Protein AF-A0A0K2TFR7-F1 (afdb_monomer_lite)

Organism: Lepeophtheirus salmonis (NCBI:txid72036)

Sequence (163 aa):
RWYDELLKVTSNFLGSNFSPLKSLKKIHMLITLTPNTDGKIPIKTVLKLFAQNKEDRKFVERALDLSDLPSRKGQVIDPHTFDFKSFFSFYRNLCQRKEVSEIFQKF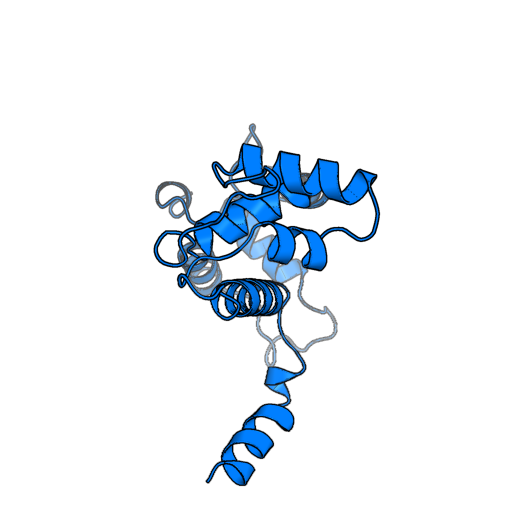CKEDPRGQVMSRAEFLKFVNEQRDPRLNEILFPYCTETKAQYLIQINEPNITNIEV

Foldseek 3Di:
DVVVVVCCQVVDPCNVVDDPVVVLVVVLVVQQVDADPVSWRFLVVVCVVQPDDPVSLVLLLVLCVVLVHHRDHPDTHHSVPSDSVSSVSSVCSSPVPVVVLVVLQVQAPPDPVSPAHDLVSQQVVQQVVDDPPDDCVVPPRDDSVNSLVVCVVPPPDPVRSVD

pLDDT: mean 89.72, std 5.81, range [62.12, 95.81]

Radius of gyration: 20.33 Å; chains: 1; bounding box: 47×49×48 Å

Structure (mmCIF, N/CA/C/O backbone):
data_AF-A0A0K2TFR7-F1
#
_entry.id   AF-A0A0K2TFR7-F1
#
loop_
_atom_site.group_PDB
_atom_site.id
_atom_site.type_symbol
_atom_site.label_atom_id
_atom_site.label_alt_id
_atom_site.label_comp_id
_atom_site.label_asym_id
_atom_site.label_entity_id
_atom_site.label_seq_id
_atom_site.pdbx_PDB_ins_code
_atom_site.Cartn_x
_atom_site.Cartn_y
_atom_site.Cartn_z
_atom_site.occupancy
_atom_site.B_iso_or_equiv
_atom_site.auth_seq_id
_atom_site.auth_comp_id
_atom_site.auth_asym_id
_atom_site.auth_atom_id
_atom_site.pdbx_PDB_model_num
ATOM 1 N N . ARG A 1 1 ? -15.311 -31.174 3.757 1.00 78.94 1 ARG A N 1
ATOM 2 C CA . ARG A 1 1 ? -15.585 -29.821 3.204 1.00 78.94 1 ARG A CA 1
ATOM 3 C C . ARG A 1 1 ? -14.848 -28.715 3.960 1.00 78.94 1 ARG A C 1
ATOM 5 O O . ARG A 1 1 ? -13.981 -28.116 3.354 1.00 78.94 1 ARG A O 1
ATOM 12 N N . TRP A 1 2 ? -15.116 -28.444 5.247 1.00 93.00 2 TRP A N 1
ATOM 13 C CA . TRP A 1 2 ? -14.344 -27.428 5.999 1.00 93.00 2 TRP A CA 1
ATOM 14 C C . TRP A 1 2 ? -12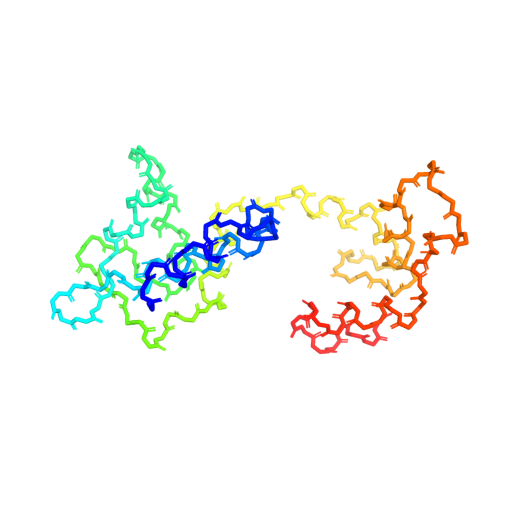.864 -27.788 6.156 1.00 93.00 2 TRP A C 1
ATOM 16 O O . TRP A 1 2 ? -12.007 -26.945 5.923 1.00 93.00 2 TRP A O 1
ATOM 26 N N . TYR A 1 3 ? -12.579 -29.045 6.504 1.00 93.50 3 TYR A N 1
ATOM 27 C CA . TYR A 1 3 ? -11.214 -29.556 6.630 1.00 93.50 3 TYR A CA 1
ATOM 28 C C . TYR A 1 3 ? -10.405 -29.358 5.341 1.00 93.50 3 TYR A C 1
ATOM 30 O O . TYR A 1 3 ? -9.337 -28.757 5.375 1.00 93.50 3 TYR A O 1
ATOM 38 N N . ASP A 1 4 ? -10.956 -29.789 4.204 1.00 94.31 4 ASP A N 1
ATOM 39 C CA . ASP A 1 4 ? -10.270 -29.729 2.909 1.00 94.31 4 ASP A CA 1
ATOM 40 C C . ASP A 1 4 ? -9.974 -28.284 2.484 1.00 94.31 4 ASP A C 1
ATOM 42 O O . ASP A 1 4 ? -8.878 -27.986 2.017 1.00 94.31 4 ASP A O 1
ATOM 46 N N . GLU A 1 5 ? -10.927 -27.365 2.678 1.00 93.88 5 GLU A N 1
ATOM 47 C CA . GLU A 1 5 ? -10.732 -25.948 2.347 1.00 93.88 5 GLU A CA 1
ATOM 48 C C . GLU A 1 5 ? -9.748 -25.254 3.299 1.00 93.88 5 GLU A C 1
ATOM 50 O O . GLU A 1 5 ? -8.895 -24.490 2.849 1.00 93.88 5 GLU A O 1
ATOM 55 N N . LEU A 1 6 ? -9.795 -25.552 4.603 1.00 91.00 6 LEU A N 1
ATOM 56 C CA . LEU A 1 6 ? -8.815 -25.031 5.561 1.00 91.00 6 LEU A CA 1
ATOM 57 C C . LEU A 1 6 ? -7.406 -25.528 5.245 1.00 91.00 6 LEU A C 1
ATOM 59 O O . LEU A 1 6 ? -6.472 -24.729 5.263 1.00 91.00 6 LEU A O 1
ATOM 63 N N . LEU A 1 7 ? -7.258 -26.814 4.914 1.00 92.12 7 LEU A N 1
ATOM 64 C CA . LEU A 1 7 ? -5.971 -27.396 4.554 1.00 92.12 7 LEU A CA 1
ATOM 65 C C . LEU A 1 7 ? -5.394 -26.722 3.307 1.00 92.12 7 LEU A C 1
ATOM 67 O O . LEU A 1 7 ? -4.236 -26.325 3.329 1.00 92.12 7 LEU A O 1
ATOM 71 N N . LYS A 1 8 ? -6.206 -26.495 2.264 1.00 91.06 8 LYS A N 1
ATOM 72 C CA . LYS A 1 8 ? -5.775 -25.755 1.063 1.00 91.06 8 LYS A CA 1
ATOM 73 C C . LYS A 1 8 ? -5.269 -24.352 1.389 1.00 91.06 8 LYS A C 1
ATOM 75 O O . LYS A 1 8 ? -4.298 -23.903 0.788 1.00 91.06 8 LYS A O 1
ATOM 80 N N . VAL A 1 9 ? -5.929 -23.641 2.305 1.00 87.56 9 VAL A N 1
ATOM 81 C CA . VAL A 1 9 ? -5.535 -22.276 2.687 1.00 87.56 9 VAL A CA 1
ATOM 82 C C . VAL A 1 9 ? -4.234 -22.280 3.487 1.00 87.56 9 VAL A C 1
ATOM 84 O O . VAL A 1 9 ? -3.358 -21.460 3.216 1.00 87.56 9 VAL A O 1
ATOM 87 N N . THR A 1 10 ? -4.083 -23.190 4.452 1.00 86.69 10 THR A N 1
ATOM 88 C CA . THR A 1 10 ? -2.896 -23.243 5.320 1.00 86.69 10 THR A CA 1
ATOM 89 C C . THR A 1 10 ? -1.676 -23.836 4.624 1.00 86.69 10 THR A C 1
ATOM 91 O O . THR A 1 10 ? -0.557 -23.423 4.918 1.00 86.69 10 THR A O 1
ATOM 94 N N . SER A 1 11 ? -1.867 -24.748 3.667 1.00 87.81 11 SER A N 1
ATOM 95 C CA . SER A 1 11 ? -0.785 -25.342 2.875 1.00 87.81 11 SER A CA 1
ATOM 96 C C . SER A 1 11 ? -0.407 -24.517 1.640 1.00 87.81 11 SER A C 1
ATOM 98 O O . SER A 1 11 ? 0.465 -24.922 0.871 1.00 87.81 11 SER A O 1
ATOM 100 N N . ASN A 1 12 ? -1.063 -23.377 1.399 1.00 87.25 12 ASN A N 1
ATOM 101 C CA . ASN A 1 12 ? -0.777 -22.540 0.242 1.00 87.25 12 ASN A CA 1
ATOM 102 C C . ASN A 1 12 ? 0.562 -21.807 0.415 1.00 87.25 12 ASN A C 1
ATOM 104 O O . ASN A 1 12 ? 0.650 -20.803 1.121 1.00 87.25 12 ASN A O 1
ATOM 108 N N . PHE A 1 13 ? 1.590 -22.257 -0.305 1.00 82.44 13 PHE A N 1
ATOM 109 C CA . PHE A 1 13 ? 2.917 -21.638 -0.292 1.00 82.44 13 PHE A CA 1
ATOM 110 C C . PHE A 1 13 ? 2.913 -20.170 -0.754 1.00 82.44 13 PHE A C 1
ATOM 112 O O . PHE A 1 13 ? 3.607 -19.331 -0.175 1.00 82.44 13 PHE A O 1
ATOM 119 N N . LEU A 1 14 ? 2.104 -19.828 -1.763 1.00 79.88 14 LEU A N 1
ATOM 120 C CA . LEU A 1 14 ? 1.925 -18.437 -2.204 1.00 79.88 14 LEU A CA 1
ATOM 121 C 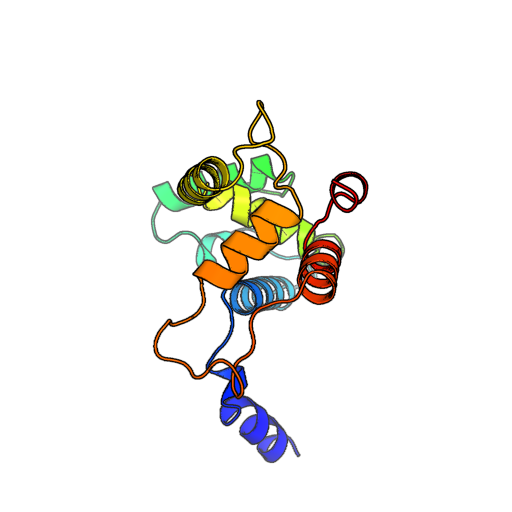C . LEU A 1 14 ? 1.131 -17.616 -1.184 1.00 79.88 14 LEU A C 1
ATOM 123 O O . LEU A 1 14 ? 1.268 -16.394 -1.134 1.00 79.88 14 LEU A O 1
ATOM 127 N N . GLY A 1 15 ? 0.307 -18.295 -0.384 1.00 72.81 15 GLY A N 1
ATOM 128 C CA . GLY A 1 15 ? -0.277 -17.750 0.830 1.00 72.81 15 GLY A CA 1
ATOM 129 C C . GLY A 1 15 ? 0.833 -17.346 1.789 1.00 72.81 15 GLY A C 1
ATOM 130 O O . GLY A 1 15 ? 0.978 -16.179 2.083 1.00 72.81 15 GLY A O 1
ATOM 131 N N . SER A 1 16 ? 1.711 -18.251 2.201 1.00 77.00 16 SER A N 1
ATOM 132 C CA . SER A 1 16 ? 2.757 -17.925 3.184 1.00 77.00 16 SER A CA 1
ATOM 133 C C . SER A 1 16 ? 3.733 -16.809 2.757 1.00 77.00 16 SER A C 1
ATOM 135 O O . SER A 1 16 ? 4.264 -16.113 3.619 1.00 77.00 16 SER A O 1
ATOM 137 N N . ASN A 1 17 ? 3.928 -16.582 1.452 1.00 82.88 17 ASN A N 1
ATOM 138 C CA . ASN A 1 17 ? 4.839 -15.567 0.899 1.00 82.88 17 ASN A CA 1
ATOM 139 C C . ASN A 1 17 ? 4.094 -14.323 0.370 1.00 82.88 17 ASN A C 1
ATOM 141 O O . ASN A 1 17 ? 4.182 -13.963 -0.808 1.00 82.88 17 ASN A O 1
ATOM 145 N N . PHE A 1 18 ? 3.315 -13.664 1.232 1.00 83.06 18 PHE A N 1
ATOM 146 C CA . PHE A 1 18 ? 2.564 -12.461 0.861 1.00 83.06 18 PHE A CA 1
ATOM 147 C C . PHE A 1 18 ? 3.478 -11.259 0.563 1.00 83.06 18 PHE A C 1
ATOM 149 O O . PHE A 1 18 ? 4.444 -10.999 1.276 1.00 83.06 18 PHE A O 1
ATOM 156 N N . SER A 1 19 ? 3.109 -10.448 -0.436 1.00 88.75 19 SER A N 1
ATOM 157 C CA . SER A 1 19 ? 3.709 -9.120 -0.607 1.00 88.75 19 SER A CA 1
ATOM 158 C C . SER A 1 19 ? 3.273 -8.173 0.523 1.00 88.75 19 SER A C 1
ATOM 160 O O . SER A 1 19 ? 2.176 -8.349 1.069 1.00 88.75 19 SER A O 1
ATOM 162 N N . PRO A 1 20 ? 4.045 -7.113 0.835 1.00 90.31 20 PRO A N 1
ATOM 163 C CA . PRO A 1 20 ? 3.651 -6.124 1.842 1.00 90.31 20 PRO A CA 1
ATOM 164 C C . PRO A 1 20 ? 2.245 -5.551 1.610 1.00 90.31 20 PRO A C 1
ATOM 166 O O . PRO A 1 20 ? 1.461 -5.425 2.546 1.00 90.31 20 PRO A O 1
ATOM 169 N N . LEU A 1 21 ? 1.871 -5.301 0.349 1.00 91.44 21 LEU A N 1
ATOM 170 C CA . LEU A 1 21 ? 0.531 -4.825 -0.005 1.00 91.44 21 LEU A CA 1
ATOM 171 C C . LEU A 1 21 ? -0.570 -5.849 0.324 1.00 91.44 21 LEU A C 1
ATOM 173 O O . LEU A 1 21 ? -1.642 -5.469 0.794 1.00 91.44 21 LEU A O 1
ATOM 177 N N . LYS A 1 22 ? -0.327 -7.150 0.108 1.00 91.69 22 LYS A N 1
ATOM 178 C CA . LYS A 1 22 ? -1.274 -8.207 0.506 1.00 91.69 22 LYS A CA 1
ATOM 179 C C . LYS A 1 22 ? -1.405 -8.288 2.029 1.00 91.69 22 LYS A C 1
ATOM 181 O O . LYS A 1 22 ? -2.521 -8.440 2.521 1.00 91.69 22 LYS A O 1
ATOM 186 N N . SER A 1 23 ? -0.309 -8.120 2.769 1.00 91.44 23 SER A N 1
ATOM 187 C CA . SER A 1 23 ? -0.342 -8.040 4.235 1.00 91.44 23 SER A CA 1
ATOM 188 C C . SER A 1 23 ? -1.179 -6.853 4.718 1.00 91.44 23 SER A C 1
ATOM 190 O O . SER A 1 23 ? -2.020 -7.020 5.597 1.00 91.44 23 SER A O 1
ATOM 192 N N . LEU A 1 24 ? -1.043 -5.682 4.086 1.00 94.06 24 LEU A N 1
ATOM 193 C CA . LEU A 1 24 ? -1.883 -4.514 4.375 1.00 94.06 24 LEU A CA 1
ATOM 194 C C . LEU A 1 24 ? -3.366 -4.780 4.088 1.00 94.06 24 LEU A C 1
ATOM 196 O O . LEU A 1 24 ? -4.211 -4.465 4.921 1.00 94.06 24 LEU A O 1
ATOM 200 N N . LYS A 1 25 ? -3.695 -5.422 2.959 1.00 94.56 25 LYS A N 1
ATOM 201 C CA . LYS A 1 25 ? -5.078 -5.835 2.648 1.00 94.56 25 LYS A CA 1
ATOM 202 C C . LYS A 1 25 ? -5.635 -6.811 3.685 1.00 94.56 25 LYS A C 1
ATOM 204 O O . LYS A 1 25 ? -6.799 -6.708 4.053 1.00 94.56 25 LYS A O 1
ATOM 209 N N . LYS A 1 26 ? -4.812 -7.733 4.193 1.00 93.25 26 LYS A N 1
ATOM 210 C CA . LYS A 1 26 ? -5.204 -8.657 5.267 1.00 93.25 26 LYS A CA 1
ATOM 211 C C . LYS A 1 26 ? -5.483 -7.920 6.580 1.00 93.25 26 LYS A C 1
ATOM 213 O O . LYS A 1 26 ? -6.447 -8.259 7.258 1.00 93.25 26 LYS A O 1
ATOM 218 N N . ILE A 1 27 ? -4.678 -6.913 6.926 1.00 94.06 27 ILE A N 1
ATOM 219 C CA . ILE A 1 27 ? -4.912 -6.074 8.113 1.00 94.06 27 ILE A CA 1
ATOM 220 C C . ILE A 1 27 ? -6.212 -5.279 7.960 1.00 94.06 27 ILE A C 1
ATOM 222 O O . ILE A 1 27 ? -7.035 -5.285 8.870 1.00 94.06 27 ILE A O 1
ATOM 226 N N . HIS A 1 28 ? -6.431 -4.648 6.803 1.00 95.38 28 HIS A N 1
ATOM 227 C CA . HIS A 1 28 ? -7.684 -3.951 6.498 1.00 95.38 28 HIS A CA 1
ATOM 228 C C . HIS A 1 28 ? -8.894 -4.883 6.632 1.00 95.38 28 HIS A C 1
ATOM 230 O O . HIS A 1 28 ? -9.831 -4.568 7.362 1.00 95.38 28 HIS A O 1
ATOM 236 N N . MET A 1 29 ? -8.815 -6.077 6.038 1.00 93.94 29 MET A N 1
ATOM 237 C CA . MET A 1 29 ? -9.850 -7.104 6.140 1.00 93.94 29 MET A CA 1
ATOM 238 C C . MET A 1 29 ? -10.123 -7.495 7.598 1.00 93.94 29 MET A C 1
ATOM 240 O O . MET A 1 29 ? -11.277 -7.522 8.019 1.00 93.94 29 MET A O 1
ATOM 244 N N . LEU A 1 30 ? -9.076 -7.741 8.393 1.00 93.38 30 LEU A N 1
ATOM 245 C CA . LEU A 1 30 ? -9.205 -8.061 9.816 1.00 93.38 30 LEU A CA 1
ATOM 246 C C . LEU A 1 30 ? -9.964 -6.966 10.580 1.00 93.38 30 LEU A C 1
ATOM 248 O O . LEU A 1 30 ? -10.854 -7.282 11.367 1.00 93.38 30 LEU A O 1
ATOM 252 N N . ILE A 1 31 ? -9.644 -5.694 10.325 1.00 93.12 31 ILE A N 1
ATOM 253 C CA . ILE A 1 31 ? -10.319 -4.544 10.944 1.00 93.12 31 ILE A CA 1
ATOM 254 C C . ILE A 1 31 ? -11.800 -4.513 10.546 1.00 93.12 31 ILE A C 1
ATOM 256 O O . ILE A 1 31 ? -12.663 -4.378 11.409 1.00 93.12 31 ILE A O 1
ATOM 260 N N . THR A 1 32 ? -12.112 -4.690 9.260 1.00 92.12 32 THR A N 1
ATOM 261 C CA . THR A 1 32 ? -13.503 -4.672 8.771 1.00 92.12 32 THR A CA 1
ATOM 262 C C . THR A 1 32 ? -14.340 -5.860 9.249 1.00 92.12 32 THR A C 1
ATOM 264 O O . THR A 1 32 ? -15.549 -5.729 9.407 1.00 92.12 32 THR A O 1
ATOM 267 N N . LEU A 1 33 ? -13.707 -7.007 9.521 1.00 90.75 33 LEU A N 1
ATOM 268 C CA . LEU A 1 33 ? -14.362 -8.227 10.007 1.00 90.75 33 LEU A CA 1
ATOM 269 C C . LEU A 1 33 ? -14.459 -8.304 11.537 1.00 90.75 33 LEU A C 1
ATOM 271 O O . LEU A 1 33 ? -14.931 -9.306 12.068 1.00 90.75 33 LEU A O 1
ATOM 275 N N . THR A 1 34 ? -14.037 -7.261 12.256 1.00 87.56 34 THR A N 1
ATOM 276 C CA . THR A 1 34 ? -14.180 -7.165 13.718 1.00 87.56 34 THR A CA 1
ATOM 277 C C . THR A 1 34 ? -15.078 -5.994 14.151 1.00 87.56 34 THR A C 1
ATOM 279 O O . THR A 1 34 ? -14.655 -5.158 14.960 1.00 87.56 34 THR A O 1
ATOM 282 N N . PRO A 1 35 ? -16.326 -5.903 13.638 1.00 88.50 35 PRO A N 1
ATOM 283 C CA . PRO A 1 35 ? -17.277 -4.904 14.103 1.00 88.50 35 PRO A CA 1
ATOM 284 C C . PRO A 1 35 ? -17.747 -5.196 15.538 1.00 88.50 35 PRO A C 1
ATOM 286 O O . PRO A 1 35 ? -17.623 -6.309 16.052 1.00 88.50 35 PRO A O 1
ATOM 289 N N . ASN A 1 36 ? -18.298 -4.177 16.194 1.00 89.25 36 ASN A N 1
ATOM 290 C CA . ASN A 1 36 ? -19.015 -4.318 17.457 1.00 89.25 36 ASN A CA 1
ATOM 291 C C . ASN A 1 36 ? -20.432 -4.889 17.244 1.00 89.25 36 ASN A C 1
ATOM 293 O O . ASN A 1 36 ? -20.831 -5.211 16.126 1.00 89.25 36 ASN A O 1
ATOM 297 N N . THR A 1 37 ? -21.210 -4.980 18.327 1.00 89.50 37 THR A N 1
ATOM 298 C CA . THR A 1 37 ? -22.619 -5.415 18.303 1.00 89.50 37 THR A CA 1
ATOM 299 C C . THR A 1 37 ? -23.501 -4.581 17.375 1.00 89.50 37 THR A C 1
ATOM 301 O O . THR A 1 37 ? -24.481 -5.099 16.853 1.00 89.50 37 THR A O 1
ATOM 304 N N . ASP A 1 38 ? -23.127 -3.325 17.131 1.00 88.75 38 ASP A N 1
ATOM 305 C CA . ASP A 1 38 ? -23.866 -2.381 16.286 1.00 88.75 38 ASP A CA 1
ATOM 306 C C . ASP A 1 38 ? -23.388 -2.401 14.823 1.00 88.75 38 ASP A C 1
ATOM 308 O O . ASP A 1 38 ? -23.773 -1.548 14.023 1.00 88.75 38 ASP A O 1
ATOM 312 N N . GLY A 1 39 ? -22.501 -3.335 14.459 1.00 90.06 39 GLY A N 1
ATOM 313 C CA . GLY A 1 39 ? -21.967 -3.444 13.103 1.00 90.06 39 GLY A CA 1
ATOM 314 C C . GLY A 1 39 ? -20.954 -2.355 12.730 1.00 90.06 39 GLY A C 1
ATOM 315 O O . GLY A 1 39 ? -20.637 -2.208 11.554 1.00 90.06 39 GLY A O 1
ATOM 316 N N . LYS A 1 40 ? -20.433 -1.580 13.689 1.00 93.25 40 LYS A N 1
ATOM 317 C CA . LYS A 1 40 ? -19.441 -0.513 13.463 1.00 93.25 40 LYS A CA 1
ATOM 318 C C . LYS A 1 40 ? -18.057 -0.920 13.964 1.00 93.25 40 LYS A C 1
ATOM 320 O O . LYS A 1 40 ? -17.933 -1.739 14.868 1.00 93.25 40 LYS A O 1
ATOM 325 N N . ILE A 1 41 ? -16.996 -0.341 13.407 1.00 93.31 41 ILE A N 1
ATOM 326 C CA . ILE A 1 41 ? -15.608 -0.656 13.786 1.00 93.31 41 ILE A CA 1
ATOM 327 C C . ILE A 1 41 ? -15.174 0.281 14.919 1.00 93.31 41 ILE A C 1
ATOM 329 O O . ILE A 1 41 ? -15.042 1.485 14.691 1.00 93.31 41 ILE A O 1
ATOM 333 N N . PRO A 1 42 ? -14.899 -0.210 16.139 1.00 93.25 42 PRO A N 1
ATOM 334 C CA . PRO A 1 42 ? -14.408 0.649 17.209 1.00 93.25 42 PRO A CA 1
ATOM 335 C C . PRO A 1 42 ? -12.977 1.118 16.937 1.00 93.25 42 PRO A C 1
ATOM 337 O O . PRO A 1 42 ? -12.098 0.300 16.662 1.00 93.25 42 PRO A O 1
ATOM 340 N N . ILE A 1 43 ? -12.685 2.404 17.159 1.00 92.06 43 ILE A N 1
ATOM 341 C CA . ILE A 1 43 ? -11.309 2.934 17.041 1.00 92.06 43 ILE A CA 1
ATOM 342 C C . ILE A 1 43 ? -10.324 2.227 17.974 1.00 92.06 43 ILE A C 1
ATOM 344 O O . ILE A 1 43 ? -9.155 2.033 17.642 1.00 92.06 43 ILE A O 1
ATOM 348 N N . LYS A 1 44 ? -10.807 1.723 19.114 1.00 91.06 44 LYS A N 1
ATOM 349 C CA . LYS A 1 44 ? -10.012 0.894 20.030 1.00 91.06 44 LYS A CA 1
ATOM 350 C C . LYS A 1 44 ? -9.407 -0.339 19.340 1.00 91.06 44 LYS A C 1
ATOM 352 O O . LYS A 1 44 ? -8.327 -0.759 19.744 1.00 91.06 44 LYS A O 1
ATOM 357 N N . THR A 1 45 ? -10.076 -0.921 18.342 1.00 91.19 45 THR A N 1
ATOM 358 C CA . THR A 1 45 ? -9.564 -2.070 17.577 1.00 91.19 45 THR A CA 1
ATOM 359 C C . THR A 1 45 ? -8.358 -1.663 16.735 1.00 91.19 45 THR A C 1
ATOM 361 O O . THR A 1 45 ? -7.320 -2.314 16.813 1.00 91.19 45 THR A O 1
ATOM 364 N N . VAL A 1 46 ? -8.451 -0.538 16.020 1.00 92.00 46 VAL A N 1
ATOM 365 C CA . VAL A 1 46 ? -7.343 0.020 15.226 1.00 92.00 46 VAL A CA 1
ATOM 366 C C . VAL A 1 46 ? -6.164 0.388 16.131 1.00 92.00 46 VAL A C 1
ATOM 368 O O . VAL A 1 46 ? -5.039 -0.042 15.888 1.00 92.00 46 VAL A O 1
ATOM 371 N N . LEU A 1 47 ? -6.420 1.093 17.238 1.00 92.25 47 LEU A N 1
ATOM 372 C CA . LEU A 1 47 ? -5.377 1.472 18.196 1.00 92.25 47 LEU A CA 1
ATOM 373 C C . LEU A 1 47 ? -4.648 0.257 18.781 1.00 92.25 47 LEU A C 1
ATOM 375 O O . LEU A 1 47 ? -3.436 0.300 18.937 1.00 92.25 47 LEU A O 1
ATOM 379 N N . LYS A 1 48 ? -5.352 -0.838 19.089 1.00 91.31 48 LYS A N 1
ATOM 380 C CA . LYS A 1 48 ? -4.713 -2.069 19.586 1.00 91.31 48 LYS A CA 1
ATOM 381 C C . LYS A 1 48 ? -3.815 -2.748 18.552 1.00 91.31 48 LYS A C 1
ATOM 383 O O . LYS A 1 48 ? -2.882 -3.434 18.949 1.00 91.31 48 LYS A O 1
ATOM 388 N N . LEU A 1 49 ? -4.124 -2.607 17.264 1.00 91.75 49 LEU A N 1
ATOM 389 C CA . LEU A 1 49 ? -3.349 -3.223 16.187 1.00 91.75 49 LEU A CA 1
ATOM 390 C C . LEU A 1 49 ? -2.063 -2.448 15.887 1.00 91.75 49 LEU A C 1
ATOM 392 O O . LEU A 1 49 ? -1.045 -3.069 15.601 1.00 91.75 49 LEU A O 1
ATOM 396 N N . PHE A 1 50 ? -2.107 -1.115 15.957 1.00 92.12 50 PHE A N 1
ATOM 397 C CA . PHE A 1 50 ? -0.992 -0.261 15.535 1.00 92.12 50 PHE A CA 1
ATOM 398 C C . PHE A 1 50 ? -0.200 0.381 16.679 1.00 92.12 50 PHE A C 1
ATOM 400 O O . PHE A 1 50 ? 0.921 0.816 16.443 1.00 92.12 50 PHE A O 1
ATOM 407 N N . ALA A 1 51 ? -0.741 0.446 17.900 1.00 92.75 51 ALA A N 1
ATOM 408 C CA . ALA A 1 51 ? -0.082 1.103 19.025 1.00 92.75 51 ALA A CA 1
ATOM 409 C C . ALA A 1 51 ? 0.186 0.145 20.191 1.00 92.75 51 ALA A C 1
ATOM 411 O O . ALA A 1 51 ? -0.739 -0.449 20.754 1.00 92.75 51 ALA A O 1
ATOM 412 N N . GLN A 1 52 ? 1.451 0.057 20.609 1.00 90.06 52 GLN A N 1
ATOM 413 C CA . GLN A 1 52 ? 1.866 -0.750 21.758 1.00 90.06 52 GLN A CA 1
ATOM 414 C C . GLN A 1 52 ? 1.977 0.105 23.024 1.00 90.06 52 GLN A C 1
ATOM 416 O O . GLN A 1 52 ? 1.554 -0.316 24.103 1.00 90.06 52 GLN A O 1
ATOM 421 N N . ASN A 1 53 ? 2.482 1.334 22.891 1.00 92.06 53 ASN A N 1
ATOM 422 C CA . ASN A 1 53 ? 2.675 2.269 23.999 1.00 92.06 53 ASN A CA 1
ATOM 423 C C . ASN A 1 53 ? 1.798 3.540 23.861 1.00 92.06 53 ASN A C 1
ATOM 425 O O . ASN A 1 53 ? 0.999 3.686 22.935 1.00 92.06 53 ASN A O 1
ATOM 429 N N . LYS A 1 54 ? 1.888 4.459 24.835 1.00 89.56 54 LYS A N 1
ATOM 430 C CA . LYS A 1 54 ? 1.081 5.696 24.862 1.00 89.56 54 LYS A CA 1
ATOM 431 C C . LYS A 1 54 ? 1.482 6.699 23.773 1.00 89.56 54 LYS A C 1
ATOM 433 O O . LYS A 1 54 ? 0.618 7.440 23.315 1.00 89.56 54 LYS A O 1
ATOM 438 N N . GLU A 1 55 ? 2.748 6.727 23.370 1.00 90.88 55 GLU A N 1
ATOM 439 C CA . GLU A 1 55 ? 3.227 7.623 22.315 1.00 90.88 55 GLU A CA 1
ATOM 440 C C . GLU A 1 55 ? 2.777 7.130 20.937 1.00 90.88 55 GLU A C 1
ATOM 442 O O . GLU A 1 55 ? 2.220 7.917 20.176 1.00 90.88 55 GLU A O 1
ATOM 447 N N . ASP A 1 56 ? 2.862 5.822 20.667 1.00 91.69 56 ASP A N 1
ATOM 448 C CA . ASP A 1 56 ? 2.331 5.214 19.440 1.00 91.69 56 ASP A CA 1
ATOM 449 C C . ASP A 1 56 ? 0.847 5.549 19.258 1.00 91.69 56 ASP A C 1
ATOM 451 O O . ASP A 1 56 ? 0.406 5.856 18.154 1.00 91.69 56 ASP A O 1
ATOM 455 N N . ARG A 1 57 ? 0.064 5.543 20.349 1.00 92.12 57 ARG A N 1
ATOM 456 C CA . ARG A 1 57 ? -1.361 5.904 20.290 1.00 92.12 57 ARG A CA 1
ATOM 457 C C . ARG A 1 57 ? -1.560 7.316 19.763 1.00 92.12 57 ARG A C 1
ATOM 459 O O . ARG A 1 57 ? -2.383 7.491 18.876 1.00 92.12 57 ARG A O 1
ATOM 466 N N . LYS A 1 58 ? -0.785 8.294 20.242 1.00 92.50 58 LYS A N 1
ATOM 467 C CA . LYS A 1 58 ? -0.874 9.677 19.748 1.00 92.50 58 LYS A CA 1
ATOM 468 C C . LYS A 1 58 ? -0.521 9.767 18.263 1.00 92.50 58 LYS A C 1
ATOM 470 O O . LYS A 1 58 ? -1.143 10.537 17.537 1.00 92.50 58 LYS A O 1
ATOM 475 N N . PHE A 1 59 ? 0.465 8.991 17.804 1.00 92.31 59 PHE A N 1
ATOM 476 C CA . PHE A 1 59 ? 0.829 8.944 16.386 1.00 92.31 59 PHE A CA 1
ATOM 477 C C . PHE A 1 59 ? -0.278 8.331 15.528 1.00 92.31 59 PHE A C 1
ATOM 479 O O . PHE A 1 59 ? -0.608 8.888 14.483 1.00 92.31 59 PHE A O 1
ATOM 486 N N . VAL A 1 60 ? -0.887 7.234 15.983 1.00 94.50 60 VAL A N 1
ATOM 487 C CA . VAL A 1 60 ? -2.014 6.597 15.289 1.00 94.50 60 VAL A CA 1
ATOM 488 C C . VAL A 1 60 ? -3.231 7.521 15.254 1.00 94.50 60 VAL A C 1
ATOM 490 O O . VAL A 1 60 ? -3.829 7.676 14.196 1.00 94.50 60 VAL A O 1
ATOM 493 N N . GLU A 1 61 ? -3.569 8.179 16.366 1.00 94.06 61 GLU A N 1
ATOM 494 C CA . GLU A 1 61 ? -4.661 9.162 16.437 1.00 94.06 61 GLU A CA 1
ATOM 495 C C . GLU A 1 61 ? -4.434 10.316 15.451 1.00 94.06 61 GLU A C 1
ATOM 497 O O . GLU A 1 61 ? -5.311 10.613 14.644 1.00 94.06 61 GLU A O 1
ATOM 502 N N . ARG A 1 62 ? -3.221 10.887 15.424 1.00 93.88 62 ARG A N 1
ATOM 503 C CA . ARG A 1 62 ? -2.857 11.935 14.461 1.00 93.88 62 ARG A CA 1
ATOM 504 C C . ARG A 1 62 ? -2.937 11.449 13.011 1.00 93.88 62 ARG A C 1
ATOM 506 O O . ARG A 1 62 ? -3.376 12.198 12.146 1.00 93.88 62 ARG A O 1
ATOM 513 N N . ALA A 1 63 ? -2.498 10.226 12.719 1.00 94.88 63 ALA A N 1
ATOM 514 C CA . ALA A 1 63 ? -2.574 9.668 11.369 1.00 94.88 63 ALA A CA 1
ATOM 515 C C . ALA A 1 63 ? -4.026 9.422 10.923 1.00 94.88 63 ALA A C 1
ATOM 517 O O . ALA A 1 63 ? -4.335 9.600 9.745 1.00 94.88 63 ALA A O 1
ATOM 518 N N . LEU A 1 64 ? -4.913 9.039 11.850 1.00 94.12 64 LEU A N 1
ATOM 519 C CA . LEU A 1 64 ? -6.352 8.927 11.597 1.00 94.12 64 LEU A CA 1
ATOM 520 C C . LEU A 1 64 ? -6.961 10.300 11.290 1.00 94.12 64 LEU A C 1
ATOM 522 O O . LEU A 1 64 ? -7.631 10.428 10.268 1.00 94.12 64 LEU A O 1
ATOM 526 N N . ASP A 1 65 ? -6.641 11.323 12.092 1.00 93.62 65 ASP A N 1
ATOM 527 C CA . ASP A 1 65 ? -7.097 12.704 11.865 1.00 93.62 65 ASP A CA 1
ATOM 528 C C . ASP A 1 65 ? -6.677 13.228 10.482 1.00 93.62 65 ASP A C 1
ATOM 530 O O . ASP A 1 65 ? -7.492 13.783 9.755 1.00 93.62 65 ASP A O 1
ATOM 534 N N . LEU A 1 66 ? -5.419 13.003 10.081 1.00 93.81 66 LEU A N 1
ATOM 535 C CA . LEU A 1 66 ? -4.894 13.405 8.764 1.00 93.81 66 LEU A CA 1
ATOM 536 C C . LEU A 1 66 ? -5.529 12.659 7.581 1.00 93.81 66 LEU A C 1
ATOM 538 O O . LEU A 1 66 ? -5.294 13.023 6.432 1.00 93.81 66 LEU A O 1
ATOM 542 N N . SER A 1 67 ? -6.263 11.583 7.853 1.00 92.56 67 SER A N 1
ATOM 543 C CA . SER A 1 67 ? -6.904 10.744 6.838 1.00 92.56 67 SER A CA 1
ATOM 544 C C . SER A 1 67 ? -8.424 10.883 6.853 1.00 92.56 67 SER A C 1
ATOM 546 O O . SER A 1 67 ? -9.104 10.023 6.297 1.00 92.56 67 SER A O 1
ATOM 548 N N . ASP A 1 68 ? -8.944 11.916 7.528 1.00 90.88 68 ASP A N 1
ATOM 549 C CA . ASP A 1 68 ? -10.374 12.179 7.721 1.00 90.88 68 ASP A CA 1
ATOM 550 C C . ASP A 1 68 ? -11.128 10.997 8.359 1.00 90.88 68 ASP A C 1
ATOM 552 O O . ASP A 1 68 ? -12.313 10.762 8.108 1.00 90.88 68 ASP A O 1
ATOM 556 N N . LEU A 1 69 ? -10.433 10.231 9.207 1.00 92.12 69 LEU A N 1
ATOM 557 C CA . LEU A 1 69 ? -10.997 9.106 9.941 1.00 92.12 69 LEU A CA 1
ATOM 558 C C . LEU A 1 69 ? -11.220 9.472 11.414 1.00 92.12 69 LEU A C 1
ATOM 560 O O . LEU A 1 69 ? -10.442 10.231 11.994 1.00 92.12 69 LEU A O 1
ATOM 564 N N . PRO A 1 70 ? -12.238 8.887 12.069 1.00 92.50 70 PRO A N 1
ATOM 565 C CA . PRO A 1 70 ? -12.429 9.059 13.502 1.00 92.50 70 PRO A CA 1
ATOM 566 C C . PRO A 1 70 ? -11.174 8.639 14.284 1.00 92.50 70 PRO A C 1
ATOM 568 O O . PRO A 1 70 ? -10.614 7.572 14.047 1.00 92.50 70 PRO A O 1
ATOM 571 N N . SER A 1 71 ? -10.735 9.460 15.234 1.00 90.00 71 SER A N 1
ATOM 572 C CA . SER A 1 71 ? -9.490 9.257 15.993 1.00 90.00 71 SER A CA 1
ATOM 573 C C . SER A 1 71 ? -9.719 9.159 17.499 1.00 90.00 71 SER A C 1
ATOM 575 O O . SER A 1 71 ? -8.914 8.578 18.226 1.00 90.00 71 SER A O 1
ATOM 577 N N . ARG A 1 72 ? -10.835 9.698 18.004 1.00 87.38 72 ARG A N 1
ATOM 578 C CA . ARG A 1 72 ? -11.046 9.842 19.447 1.00 87.38 72 ARG A CA 1
ATOM 579 C C . ARG A 1 72 ? -11.550 8.553 20.079 1.00 87.38 72 ARG A C 1
ATOM 581 O O . ARG A 1 72 ? -12.328 7.786 19.507 1.00 87.38 72 ARG A O 1
ATOM 588 N N . LYS A 1 73 ? -11.174 8.349 21.342 1.00 80.12 73 LYS A N 1
ATOM 589 C CA . LYS A 1 73 ? -11.671 7.239 22.161 1.00 80.12 73 LYS A CA 1
ATOM 590 C C . LYS A 1 73 ? -13.205 7.267 22.230 1.00 80.12 73 LYS A C 1
ATOM 592 O O . LYS A 1 73 ? -13.788 8.261 22.642 1.00 80.12 73 LYS A O 1
ATOM 597 N N . GLY A 1 74 ? -13.835 6.150 21.870 1.00 83.19 74 GLY A N 1
ATOM 598 C CA . GLY A 1 74 ? -15.295 6.001 21.855 1.00 83.19 74 GLY A CA 1
ATOM 599 C C . GLY A 1 74 ? -15.941 6.281 20.497 1.00 83.19 74 GLY A C 1
ATOM 600 O O . GLY A 1 74 ? -17.103 5.938 20.317 1.00 83.19 74 GLY A O 1
ATOM 601 N N . GLN A 1 75 ? -15.198 6.830 19.532 1.00 91.31 75 GLN A N 1
ATOM 602 C CA . GLN A 1 75 ? -15.671 6.923 18.156 1.00 91.31 75 GLN A CA 1
ATOM 603 C C . GLN A 1 75 ? -15.609 5.563 17.451 1.00 91.31 75 GLN A C 1
ATOM 605 O O . GLN A 1 75 ? -14.879 4.642 17.849 1.00 91.31 75 GLN A O 1
ATOM 610 N N . VAL A 1 76 ? -16.396 5.461 16.386 1.00 93.56 76 VAL A N 1
ATOM 611 C CA . VAL A 1 76 ? -16.540 4.269 15.557 1.00 93.56 76 VAL A CA 1
ATOM 612 C C . VAL A 1 76 ? -16.433 4.651 14.084 1.00 93.56 76 VAL A C 1
ATOM 614 O O . VAL A 1 76 ? -16.792 5.765 13.711 1.00 93.56 76 VAL A O 1
ATOM 617 N N . ILE A 1 77 ? -15.945 3.730 13.259 1.00 93.25 77 ILE A N 1
ATOM 618 C CA . ILE A 1 77 ? -15.885 3.860 11.801 1.00 93.25 77 ILE A CA 1
ATOM 619 C C . ILE A 1 77 ? -17.016 3.030 11.196 1.00 93.25 77 ILE A C 1
ATOM 621 O O . ILE A 1 77 ? -17.290 1.915 11.651 1.00 93.25 77 ILE A O 1
ATOM 625 N N . ASP A 1 78 ? -17.662 3.560 10.163 1.00 91.38 78 ASP A N 1
ATOM 626 C CA . ASP A 1 78 ? -18.591 2.794 9.343 1.00 91.38 78 ASP A CA 1
ATOM 627 C C . ASP A 1 78 ? -17.821 1.837 8.409 1.00 91.38 78 ASP A C 1
ATOM 629 O O . ASP A 1 78 ? -17.032 2.310 7.586 1.00 91.38 78 ASP A O 1
ATOM 633 N N . PRO A 1 79 ? -18.025 0.506 8.490 1.00 88.88 79 PRO A N 1
ATOM 634 C CA . PRO A 1 79 ? -17.375 -0.431 7.577 1.00 88.88 79 PRO A CA 1
ATOM 635 C C . PRO A 1 79 ? -17.676 -0.144 6.104 1.00 88.88 79 PRO A C 1
ATOM 637 O O . PRO A 1 79 ? -16.827 -0.406 5.257 1.00 88.88 79 PRO A O 1
ATOM 640 N N . HIS A 1 80 ? -18.856 0.404 5.790 1.00 86.94 80 HIS A N 1
ATOM 641 C CA . HIS A 1 80 ? -19.251 0.686 4.408 1.00 86.94 80 HIS A CA 1
ATOM 642 C C . HIS A 1 80 ? -18.459 1.836 3.786 1.00 86.94 80 HIS A C 1
ATOM 644 O O . HIS A 1 80 ? -18.260 1.852 2.573 1.00 86.94 80 HIS A O 1
ATOM 650 N N . THR A 1 81 ? -17.987 2.781 4.602 1.00 88.00 81 THR A N 1
ATOM 651 C CA . THR A 1 81 ? -17.172 3.913 4.140 1.00 88.00 81 THR A CA 1
ATOM 652 C C . THR A 1 81 ? -15.675 3.663 4.319 1.00 88.00 81 THR A C 1
ATOM 654 O O . THR A 1 81 ? -14.860 4.453 3.850 1.00 88.00 81 THR A O 1
ATOM 657 N N . PHE A 1 82 ? -15.288 2.586 5.008 1.00 92.81 82 PHE A N 1
ATOM 658 C CA . PHE A 1 82 ? -13.896 2.249 5.288 1.00 92.81 82 PHE A CA 1
ATOM 659 C C . PHE A 1 82 ? -13.305 1.336 4.211 1.00 92.81 82 PHE A C 1
ATOM 661 O O . PHE A 1 82 ? -13.011 0.159 4.441 1.00 92.81 82 PHE A O 1
ATOM 668 N N . ASP A 1 83 ? -13.126 1.886 3.013 1.00 93.81 83 ASP A N 1
ATOM 669 C CA . ASP A 1 83 ? -12.510 1.165 1.906 1.00 93.81 83 ASP A CA 1
ATOM 670 C C . ASP A 1 83 ? -10.980 1.020 2.072 1.00 93.81 83 ASP A C 1
ATOM 672 O O . ASP A 1 83 ? -10.341 1.577 2.974 1.00 93.81 83 ASP A O 1
ATOM 676 N N . PHE A 1 84 ? -10.364 0.229 1.188 1.00 93.94 84 PHE A N 1
ATOM 677 C CA . PHE A 1 84 ? -8.916 0.029 1.234 1.00 93.94 84 PHE A CA 1
ATOM 678 C C . PHE A 1 84 ? -8.138 1.310 0.893 1.00 93.94 84 PHE A C 1
ATOM 680 O O . PHE A 1 84 ? -7.007 1.460 1.347 1.00 93.94 84 PHE A O 1
ATOM 687 N N . LYS A 1 85 ? -8.711 2.237 0.112 1.00 92.38 85 LYS A N 1
ATOM 688 C CA . LYS A 1 85 ? -8.038 3.487 -0.272 1.00 92.38 85 LYS A CA 1
ATOM 689 C C . LYS A 1 85 ? -7.890 4.406 0.938 1.00 92.38 85 LYS A C 1
ATOM 691 O O . LYS A 1 85 ? -6.782 4.877 1.193 1.00 92.38 85 LYS A O 1
ATOM 696 N N . SER A 1 86 ? -8.949 4.577 1.725 1.00 93.31 86 SER A N 1
ATOM 697 C CA . SER A 1 86 ? -8.927 5.326 2.983 1.00 93.31 86 SER A CA 1
ATOM 698 C C . SER A 1 86 ? -7.975 4.690 3.993 1.00 93.31 86 SER A C 1
ATOM 700 O O . SER A 1 86 ? -7.149 5.385 4.586 1.00 93.31 86 SER A O 1
ATOM 702 N N . PHE A 1 87 ? -7.990 3.358 4.131 1.00 95.25 87 PHE A N 1
ATOM 703 C CA . PHE A 1 87 ? -7.013 2.655 4.970 1.00 95.25 87 PHE A CA 1
ATOM 704 C C . PHE A 1 87 ? -5.566 2.851 4.492 1.00 95.25 87 PHE A C 1
ATOM 706 O O . PHE A 1 87 ? -4.662 3.057 5.303 1.00 95.25 87 PHE A O 1
ATOM 713 N N . PHE A 1 88 ? -5.324 2.791 3.183 1.00 93.69 88 PHE A N 1
ATOM 714 C CA . PHE A 1 88 ? -3.989 2.977 2.623 1.00 93.69 88 PHE A CA 1
ATOM 715 C C . PHE A 1 88 ? -3.492 4.418 2.803 1.00 93.69 88 PHE A C 1
ATOM 717 O O . PHE A 1 88 ? -2.312 4.616 3.091 1.00 93.69 88 PHE A O 1
ATOM 724 N N . SER A 1 89 ? -4.382 5.412 2.712 1.00 93.62 89 SER A N 1
ATOM 725 C CA . SER A 1 89 ? -4.084 6.810 3.055 1.00 93.62 89 SER A CA 1
ATOM 726 C C . SER A 1 89 ? -3.644 6.943 4.519 1.00 93.62 89 SER A C 1
ATOM 728 O O . SER A 1 89 ? -2.559 7.459 4.797 1.00 93.62 89 SER A O 1
ATOM 730 N N . PHE A 1 90 ? -4.400 6.338 5.443 1.00 95.12 90 PHE A N 1
ATOM 731 C CA . PHE A 1 90 ? -4.020 6.233 6.855 1.00 95.12 90 PHE A CA 1
ATOM 732 C C . PHE A 1 90 ? -2.643 5.594 7.053 1.00 95.12 90 PHE A C 1
ATOM 734 O O . PHE A 1 90 ? -1.800 6.147 7.759 1.00 95.12 90 PHE A O 1
ATOM 741 N N . TYR A 1 91 ? -2.373 4.472 6.387 1.00 94.44 91 TYR A N 1
ATOM 742 C CA . TYR A 1 91 ? -1.075 3.806 6.464 1.00 94.44 91 TYR A CA 1
ATOM 743 C C . TYR A 1 91 ? 0.076 4.700 5.966 1.00 94.44 91 TYR A C 1
ATOM 745 O O . TYR A 1 91 ? 1.136 4.750 6.594 1.00 94.44 91 TYR A O 1
ATOM 753 N N . ARG A 1 92 ? -0.122 5.448 4.870 1.00 91.88 92 ARG A N 1
ATOM 754 C CA . ARG A 1 92 ? 0.880 6.401 4.358 1.00 91.88 92 ARG A CA 1
ATOM 755 C C . ARG A 1 92 ? 1.173 7.510 5.370 1.00 91.88 92 ARG A C 1
ATOM 757 O O . ARG A 1 92 ? 2.345 7.801 5.613 1.00 91.88 92 ARG A O 1
ATOM 764 N N . ASN A 1 93 ? 0.131 8.073 5.980 1.00 93.25 93 ASN A N 1
ATOM 765 C CA . ASN A 1 93 ? 0.245 9.120 6.997 1.00 93.25 93 ASN A CA 1
ATOM 766 C C . ASN A 1 93 ? 0.902 8.618 8.291 1.00 93.25 93 ASN A C 1
ATOM 768 O O . ASN A 1 93 ? 1.633 9.368 8.941 1.00 93.25 93 ASN A O 1
ATOM 772 N N . LEU A 1 94 ? 0.688 7.345 8.637 1.00 93.25 94 LEU A N 1
ATOM 773 C CA . LEU A 1 94 ? 1.298 6.700 9.796 1.00 93.25 94 LEU A CA 1
ATOM 774 C C . LEU A 1 94 ? 2.800 6.448 9.598 1.00 93.25 94 LEU A C 1
ATOM 776 O O . LEU A 1 94 ? 3.592 6.748 10.486 1.00 93.25 94 LEU A O 1
ATOM 780 N N . CYS A 1 95 ? 3.199 5.883 8.455 1.00 90.00 95 CYS A N 1
ATOM 781 C CA . CYS A 1 95 ? 4.572 5.415 8.253 1.00 90.00 95 CYS A CA 1
ATOM 782 C C . CYS A 1 95 ? 5.541 6.466 7.702 1.00 90.00 95 CYS A C 1
ATOM 784 O O . CYS A 1 95 ? 6.742 6.246 7.811 1.00 90.00 95 CYS A O 1
ATOM 786 N N . GLN A 1 96 ? 5.054 7.553 7.086 1.00 86.25 96 GLN A N 1
ATOM 787 C CA . GLN A 1 96 ? 5.869 8.679 6.590 1.00 86.25 96 GLN A CA 1
ATOM 788 C C . GLN A 1 96 ? 7.185 8.238 5.915 1.00 86.25 96 GLN A C 1
ATOM 790 O O . GLN A 1 96 ? 8.277 8.607 6.344 1.00 86.25 96 GLN A O 1
ATOM 795 N N . ARG A 1 97 ? 7.066 7.408 4.872 1.00 88.69 97 ARG A N 1
ATOM 796 C CA . ARG A 1 97 ? 8.163 6.702 4.181 1.00 88.69 97 ARG A CA 1
ATOM 797 C C . ARG A 1 97 ? 9.096 7.649 3.394 1.00 88.69 97 ARG A C 1
ATOM 799 O O . ARG A 1 97 ? 9.062 7.668 2.165 1.00 88.69 97 ARG A O 1
ATOM 806 N N . LYS A 1 98 ? 9.892 8.473 4.086 1.00 88.75 98 LYS A N 1
ATOM 807 C CA . LYS A 1 98 ? 10.796 9.478 3.482 1.00 88.75 98 LYS A CA 1
ATOM 808 C C . LYS A 1 98 ? 11.834 8.861 2.546 1.00 88.75 98 LYS A C 1
ATOM 810 O O . LYS A 1 98 ? 12.154 9.451 1.520 1.00 88.75 98 LYS A O 1
ATOM 815 N N . GLU A 1 99 ? 12.294 7.656 2.852 1.00 91.44 99 GLU A N 1
ATOM 816 C CA . GLU A 1 99 ? 13.279 6.937 2.049 1.00 91.44 99 GLU A CA 1
ATOM 817 C C . GLU A 1 99 ? 12.746 6.576 0.654 1.00 91.44 99 GLU A C 1
ATOM 819 O O . GLU A 1 99 ? 13.512 6.469 -0.299 1.00 91.44 99 GLU A O 1
ATOM 824 N N . VAL A 1 100 ? 11.424 6.429 0.498 1.00 88.69 100 VAL A N 1
ATOM 825 C CA . VAL A 1 100 ? 10.812 6.206 -0.820 1.00 88.69 100 VAL A CA 1
ATOM 826 C C . VAL A 1 100 ? 10.970 7.449 -1.691 1.00 88.69 100 VAL A C 1
ATOM 828 O O . VAL A 1 100 ? 11.295 7.321 -2.869 1.00 88.69 100 VAL A O 1
ATOM 831 N N . SER A 1 101 ? 10.805 8.643 -1.117 1.00 86.31 101 SER A N 1
ATOM 832 C CA . SER A 1 101 ? 11.023 9.903 -1.834 1.00 86.31 101 SER A CA 1
ATOM 833 C C . SER A 1 101 ? 12.485 10.079 -2.247 1.00 86.31 101 SER A C 1
ATOM 835 O O . SER A 1 101 ? 12.753 10.526 -3.357 1.00 86.31 101 SER A O 1
ATOM 837 N N . GLU A 1 102 ? 13.434 9.688 -1.394 1.00 88.75 102 GLU A N 1
ATOM 838 C CA . GLU A 1 102 ? 14.871 9.734 -1.708 1.00 88.75 102 GLU A CA 1
ATOM 839 C C . GLU A 1 102 ? 15.238 8.780 -2.854 1.00 88.75 102 GLU A C 1
ATOM 841 O O . GLU A 1 102 ? 15.958 9.156 -3.781 1.00 88.75 102 GLU A O 1
ATOM 846 N N . ILE A 1 103 ? 14.700 7.554 -2.836 1.00 89.00 103 ILE A N 1
ATOM 847 C CA . ILE A 1 103 ? 14.855 6.604 -3.945 1.00 89.00 103 ILE A CA 1
ATOM 848 C C . ILE A 1 103 ? 14.252 7.194 -5.221 1.00 89.00 103 ILE A C 1
ATOM 850 O O . ILE A 1 103 ? 14.890 7.151 -6.269 1.00 89.00 103 ILE A O 1
ATOM 854 N N . PHE A 1 104 ? 13.057 7.778 -5.139 1.00 88.62 104 PHE A N 1
ATOM 855 C CA . PHE A 1 104 ? 12.393 8.370 -6.295 1.00 88.62 104 PHE A CA 1
ATOM 856 C C . PHE A 1 104 ? 13.239 9.488 -6.921 1.00 88.62 104 PHE A C 1
ATOM 858 O O . PHE A 1 104 ? 13.494 9.449 -8.120 1.00 88.62 104 PHE A O 1
ATOM 865 N N . GLN A 1 105 ? 13.787 10.400 -6.113 1.00 87.06 105 GLN A N 1
ATOM 866 C CA . GLN A 1 105 ? 14.686 11.471 -6.570 1.00 87.06 105 GLN A CA 1
ATOM 867 C C . GLN A 1 105 ? 15.989 10.953 -7.194 1.00 87.06 105 GLN A C 1
ATOM 869 O O . GLN A 1 105 ? 16.545 11.580 -8.092 1.00 87.06 105 GLN A O 1
ATOM 874 N N . LYS A 1 106 ? 16.499 9.800 -6.746 1.00 87.56 106 LYS A N 1
ATOM 875 C CA . LYS A 1 106 ? 17.697 9.186 -7.337 1.00 87.56 106 LYS A CA 1
ATOM 876 C C . LYS A 1 106 ? 17.466 8.750 -8.790 1.00 87.56 106 LYS A C 1
ATOM 878 O O . LYS A 1 106 ? 18.407 8.791 -9.591 1.00 87.56 106 LYS A O 1
ATOM 883 N N . PHE A 1 107 ? 16.252 8.301 -9.103 1.00 86.31 107 PHE A N 1
ATOM 884 C CA . PHE A 1 107 ? 15.894 7.738 -10.405 1.00 86.31 107 PHE A CA 1
ATOM 885 C C . PHE A 1 107 ? 15.192 8.733 -11.336 1.00 86.31 107 PHE A C 1
ATOM 887 O O . PHE A 1 107 ? 15.431 8.651 -12.535 1.00 86.31 107 PHE A O 1
ATOM 894 N N . CYS A 1 108 ? 14.411 9.677 -10.801 1.00 86.81 108 CYS A N 1
ATOM 895 C CA . CYS A 1 108 ? 13.723 10.720 -11.568 1.00 86.81 108 CYS A CA 1
ATOM 896 C C . CYS A 1 108 ? 14.632 11.937 -11.724 1.00 86.81 108 CYS A C 1
ATOM 898 O O . CYS A 1 108 ? 14.696 12.795 -10.842 1.00 86.81 108 CYS A O 1
ATOM 900 N N . LYS A 1 109 ? 15.378 11.980 -12.823 1.00 80.75 109 LYS A N 1
ATOM 901 C CA . LYS A 1 109 ? 16.314 13.058 -13.159 1.00 80.75 109 LYS A CA 1
ATOM 902 C C . LYS A 1 109 ? 15.773 13.981 -14.246 1.00 80.75 109 LYS A C 1
ATOM 904 O O . LYS A 1 109 ? 16.277 15.093 -14.378 1.00 80.75 109 LYS A O 1
ATOM 909 N N . GLU A 1 110 ? 14.796 13.520 -15.024 1.00 75.88 110 GLU A N 1
ATOM 910 C CA . GLU A 1 110 ? 14.212 14.270 -16.137 1.00 75.88 110 GLU A CA 1
ATOM 911 C C . GLU A 1 110 ? 13.209 15.333 -15.673 1.00 75.88 110 GLU A C 1
ATOM 913 O O . GLU A 1 110 ? 13.173 16.419 -16.249 1.00 75.88 110 GLU A O 1
ATOM 918 N N . ASP A 1 111 ? 12.442 15.071 -14.608 1.00 75.75 111 ASP A N 1
ATOM 919 C CA . ASP A 1 111 ? 11.539 16.059 -14.011 1.00 75.75 111 ASP A CA 1
ATOM 920 C C . ASP A 1 111 ? 12.300 16.991 -13.045 1.00 75.75 111 ASP A C 1
ATOM 922 O O . ASP A 1 111 ? 12.752 16.537 -11.989 1.00 75.75 111 ASP A O 1
ATOM 926 N N . PRO A 1 112 ? 12.379 18.313 -13.313 1.00 67.25 112 PRO A N 1
ATOM 927 C CA . PRO A 1 112 ? 13.009 19.279 -12.410 1.00 67.25 112 PRO A CA 1
ATOM 928 C C . PRO A 1 112 ? 12.361 19.344 -11.022 1.00 67.25 112 PRO A C 1
ATOM 930 O O . PRO A 1 112 ? 12.979 19.828 -10.073 1.00 67.25 112 PRO A O 1
ATOM 933 N N . ARG A 1 113 ? 11.101 18.902 -10.896 1.00 70.62 113 ARG A N 1
ATOM 934 C CA . ARG A 1 113 ? 10.379 18.827 -9.619 1.00 70.62 113 ARG A CA 1
ATOM 935 C C . ARG A 1 113 ? 10.531 17.466 -8.938 1.00 70.62 113 ARG A C 1
ATOM 937 O O . ARG A 1 113 ? 10.187 17.364 -7.760 1.00 70.62 113 ARG A O 1
ATOM 944 N N . GLY A 1 114 ? 11.036 16.449 -9.643 1.00 70.19 114 GLY A N 1
ATOM 945 C CA . GLY A 1 114 ? 11.182 15.077 -9.150 1.00 70.19 114 GLY A CA 1
ATOM 946 C C . GLY A 1 114 ? 9.867 14.467 -8.656 1.00 70.19 114 GLY A C 1
ATOM 947 O O . GLY A 1 114 ? 9.869 13.729 -7.672 1.00 70.19 114 GLY A O 1
ATOM 948 N N . GLN A 1 115 ? 8.740 14.841 -9.265 1.00 78.50 115 GLN A N 1
ATOM 949 C CA . GLN A 1 115 ? 7.390 14.426 -8.872 1.00 78.50 115 GLN A CA 1
ATOM 950 C C . GLN A 1 115 ? 6.850 13.296 -9.746 1.00 78.50 115 GLN A C 1
ATOM 952 O O . GLN A 1 115 ? 6.027 12.515 -9.268 1.00 78.50 115 GLN A O 1
ATOM 957 N N . VAL A 1 116 ? 7.318 13.191 -10.991 1.00 85.31 116 VAL A N 1
ATOM 958 C CA . VAL A 1 116 ? 6.923 12.136 -11.931 1.00 85.31 116 VAL A CA 1
ATOM 959 C C . VAL A 1 116 ? 8.167 11.442 -12.482 1.00 85.31 116 VAL A C 1
ATOM 961 O O . VAL A 1 116 ? 9.176 12.086 -12.751 1.00 85.31 116 VAL A O 1
ATOM 964 N N . MET A 1 117 ? 8.083 10.118 -12.616 1.00 88.19 117 MET A N 1
ATOM 965 C CA . MET A 1 117 ? 9.108 9.283 -13.240 1.00 88.19 117 MET A CA 1
ATOM 966 C C . MET A 1 117 ? 8.692 9.025 -14.681 1.00 88.19 117 MET A C 1
ATOM 968 O O . MET A 1 117 ? 7.571 8.559 -14.896 1.00 88.19 117 MET A O 1
ATOM 972 N N . SER A 1 118 ? 9.572 9.280 -15.648 1.00 88.88 118 SER A N 1
ATOM 973 C CA . SER A 1 118 ? 9.263 8.940 -17.038 1.00 88.88 118 SER A CA 1
ATOM 974 C C . SER A 1 118 ? 9.255 7.425 -17.237 1.00 88.88 118 SER A C 1
ATOM 976 O O . SER A 1 118 ? 9.868 6.651 -16.489 1.00 88.88 118 SER A O 1
ATOM 978 N N . ARG A 1 119 ? 8.585 6.955 -18.289 1.00 89.69 119 ARG A N 1
ATOM 979 C CA . ARG A 1 119 ? 8.567 5.523 -18.629 1.00 89.69 119 ARG A CA 1
ATOM 980 C C . ARG A 1 119 ? 9.964 4.938 -18.836 1.00 89.69 119 ARG A C 1
ATOM 982 O O . ARG A 1 119 ? 10.203 3.790 -18.457 1.00 89.69 119 ARG A O 1
ATOM 989 N N . ALA A 1 120 ? 10.874 5.708 -19.430 1.00 89.69 120 ALA A N 1
ATOM 990 C CA . ALA A 1 120 ? 12.254 5.291 -19.656 1.00 89.69 120 ALA A CA 1
ATOM 991 C C . ALA A 1 120 ? 13.012 5.130 -18.327 1.00 89.69 120 ALA A C 1
ATOM 993 O O . ALA A 1 120 ? 13.694 4.121 -18.119 1.00 89.69 120 ALA A O 1
ATOM 994 N N . GLU A 1 121 ? 12.834 6.072 -17.397 1.00 91.56 121 GLU A N 1
ATOM 995 C CA . GLU A 1 121 ? 13.399 6.000 -16.047 1.00 91.56 121 GLU A CA 1
ATOM 996 C C . GLU A 1 121 ? 12.836 4.809 -15.261 1.00 91.56 121 GLU A C 1
ATOM 998 O O . GLU A 1 121 ? 13.597 4.055 -14.647 1.00 91.56 121 GLU A O 1
ATOM 1003 N N . PHE A 1 122 ? 11.524 4.569 -15.347 1.00 92.50 122 PHE A N 1
ATOM 1004 C CA . PHE A 1 122 ? 10.877 3.430 -14.698 1.00 92.50 122 PHE A CA 1
ATOM 1005 C C . PHE A 1 122 ? 11.350 2.091 -15.270 1.00 92.50 122 PHE A C 1
ATOM 1007 O O . PHE A 1 122 ? 11.668 1.167 -14.518 1.00 92.50 122 PHE A O 1
ATOM 1014 N N . LEU A 1 123 ? 11.455 1.980 -16.597 1.00 93.44 123 LEU A N 1
ATOM 1015 C CA . LEU A 1 123 ? 11.974 0.786 -17.262 1.00 93.44 123 LEU A CA 1
ATOM 1016 C C . LEU A 1 123 ? 13.396 0.466 -16.793 1.00 93.44 123 LEU A C 1
ATOM 1018 O O . LEU A 1 123 ? 13.701 -0.687 -16.471 1.00 93.44 123 LEU A O 1
ATOM 1022 N N . LYS A 1 124 ? 14.254 1.489 -16.720 1.00 92.56 124 LYS A N 1
ATOM 1023 C CA . LYS A 1 124 ? 15.615 1.358 -16.203 1.00 92.56 124 LYS A CA 1
ATOM 1024 C C . LYS A 1 124 ? 15.610 0.901 -14.746 1.00 92.56 124 LYS A C 1
ATOM 1026 O O . LYS A 1 124 ? 16.275 -0.080 -14.426 1.00 92.56 124 LYS A O 1
ATOM 1031 N N . PHE A 1 125 ? 14.821 1.548 -13.888 1.00 93.44 125 PHE A N 1
ATOM 1032 C CA . PHE A 1 125 ? 14.696 1.185 -12.477 1.00 93.44 125 PHE A CA 1
ATOM 1033 C C . PHE A 1 125 ? 14.302 -0.286 -12.290 1.00 93.44 125 PHE A C 1
ATOM 1035 O O . PHE A 1 125 ? 14.954 -1.003 -11.530 1.00 93.44 125 PHE A O 1
ATOM 1042 N N . VAL A 1 126 ? 13.273 -0.757 -13.005 1.00 93.50 126 VAL A N 1
ATOM 1043 C CA . VAL A 1 126 ? 12.798 -2.148 -12.921 1.00 93.50 126 VAL A CA 1
ATOM 1044 C C . VAL A 1 126 ? 13.881 -3.126 -13.369 1.00 93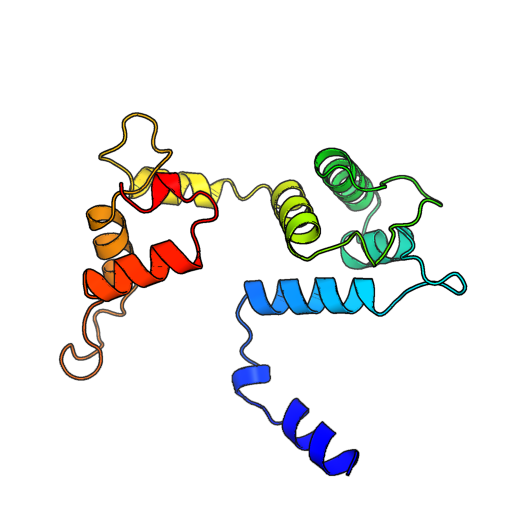.50 126 VAL A C 1
ATOM 1046 O O . VAL A 1 126 ? 14.097 -4.146 -12.716 1.00 93.50 126 VAL A O 1
ATOM 1049 N N . ASN A 1 127 ? 14.583 -2.814 -14.457 1.00 94.19 127 ASN A N 1
ATOM 1050 C CA . ASN A 1 127 ? 15.659 -3.659 -14.965 1.00 94.19 127 ASN A CA 1
ATOM 1051 C C . ASN A 1 127 ? 16.892 -3.674 -14.044 1.00 94.19 127 ASN A C 1
ATOM 1053 O O . ASN A 1 127 ? 17.573 -4.695 -13.983 1.00 94.19 127 ASN A O 1
ATOM 1057 N N . GLU A 1 128 ? 17.137 -2.613 -1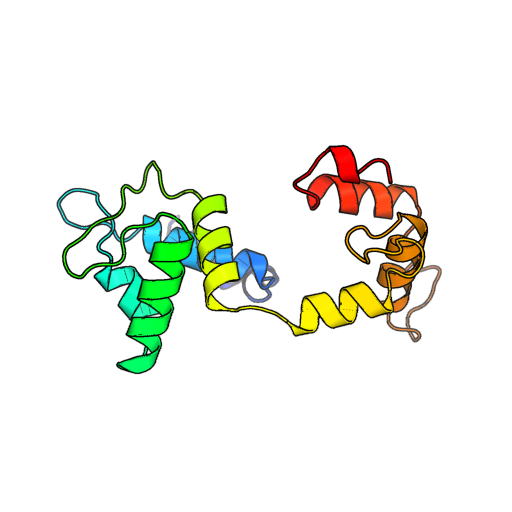3.268 1.00 93.75 128 GLU A N 1
ATOM 1058 C CA . GLU A 1 128 ? 18.167 -2.584 -12.217 1.00 93.75 128 GLU A CA 1
ATOM 1059 C C . GLU A 1 128 ? 17.804 -3.424 -10.977 1.00 93.75 128 GLU A C 1
ATOM 1061 O O . GLU A 1 128 ? 18.700 -3.832 -10.242 1.00 93.75 128 GLU A O 1
ATOM 1066 N N . GLN A 1 129 ? 16.522 -3.745 -10.745 1.00 92.69 129 GLN A N 1
ATOM 1067 C CA . GLN A 1 129 ? 16.116 -4.655 -9.655 1.00 92.69 129 GLN A CA 1
ATOM 1068 C C . GLN A 1 129 ? 16.377 -6.138 -9.976 1.00 92.69 129 GLN A C 1
ATOM 1070 O O . GLN A 1 129 ? 16.137 -7.013 -9.140 1.00 92.69 129 GLN A O 1
ATOM 1075 N N . ARG A 1 130 ? 16.824 -6.445 -11.199 1.00 93.94 130 ARG A N 1
ATOM 1076 C CA . ARG A 1 130 ? 17.099 -7.809 -11.653 1.00 93.94 130 ARG A CA 1
ATOM 1077 C C . ARG A 1 130 ? 18.398 -8.329 -11.038 1.00 93.94 130 ARG A C 1
ATOM 1079 O O . ARG A 1 130 ? 19.412 -7.641 -11.036 1.00 93.94 130 ARG A O 1
ATOM 1086 N N . ASP A 1 131 ? 18.402 -9.590 -10.606 1.00 94.56 131 ASP A N 1
ATOM 1087 C CA . ASP A 1 131 ? 19.642 -10.257 -10.195 1.00 94.56 131 ASP A CA 1
ATOM 1088 C C . ASP A 1 131 ? 20.555 -10.466 -11.426 1.00 94.56 131 ASP A C 1
ATOM 1090 O O . ASP A 1 131 ? 20.150 -11.154 -12.373 1.00 94.56 131 ASP A O 1
ATOM 1094 N N . PRO A 1 132 ? 21.777 -9.897 -11.447 1.00 93.31 132 PRO A N 1
ATOM 1095 C CA . PRO A 1 132 ? 22.678 -9.971 -12.599 1.00 93.31 132 PRO A CA 1
ATOM 1096 C C . PRO A 1 132 ? 23.158 -11.395 -12.908 1.00 93.31 132 PRO A C 1
ATOM 1098 O O . PRO A 1 132 ? 23.642 -11.650 -14.005 1.00 93.31 132 PRO A O 1
ATOM 1101 N N . ARG A 1 133 ? 23.011 -12.343 -11.975 1.00 95.81 133 ARG A N 1
ATOM 1102 C CA . ARG A 1 133 ? 23.428 -13.744 -12.157 1.00 95.81 133 ARG A CA 1
ATOM 1103 C C . ARG A 1 133 ? 22.414 -14.571 -12.948 1.00 95.81 133 ARG A C 1
ATOM 1105 O O . ARG A 1 133 ? 22.718 -15.694 -13.344 1.00 95.81 133 ARG A O 1
ATOM 1112 N N . LEU A 1 134 ? 21.199 -14.058 -13.147 1.00 95.62 134 LEU A N 1
ATOM 1113 C CA . LEU A 1 134 ? 20.149 -14.764 -13.877 1.00 95.62 134 LEU A CA 1
ATOM 1114 C C . LEU A 1 134 ? 20.416 -14.736 -15.384 1.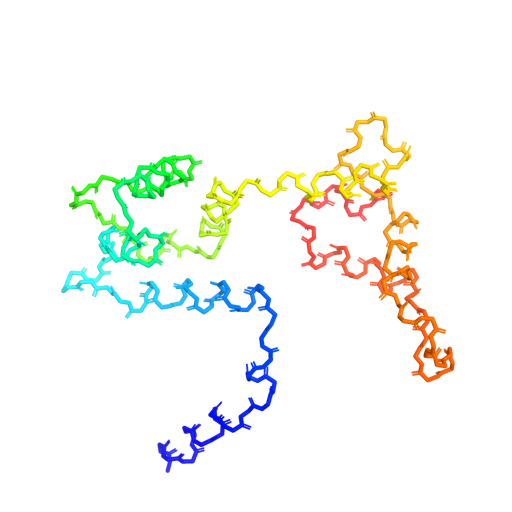00 95.62 134 LEU A C 1
ATOM 1116 O O . LEU A 1 134 ? 20.811 -13.713 -15.942 1.00 95.62 134 LEU A O 1
ATOM 1120 N N . ASN A 1 135 ? 20.121 -15.843 -16.065 1.00 95.69 135 ASN A N 1
ATOM 1121 C CA . ASN A 1 135 ? 20.237 -15.940 -17.518 1.00 95.69 135 ASN A CA 1
ATOM 1122 C C . ASN A 1 135 ? 19.180 -15.070 -18.225 1.00 95.69 135 ASN A C 1
ATOM 1124 O O . ASN A 1 135 ? 18.005 -15.104 -17.864 1.00 95.69 135 ASN A O 1
ATOM 1128 N N . GLU A 1 136 ? 19.589 -14.303 -19.234 1.00 93.94 136 GLU A N 1
ATOM 1129 C CA . GLU A 1 136 ? 18.725 -13.339 -19.937 1.00 93.94 136 GLU A CA 1
ATOM 1130 C C . GLU A 1 136 ? 17.670 -13.987 -20.841 1.00 93.94 136 GLU A C 1
ATOM 1132 O O . GLU A 1 136 ? 16.615 -13.402 -21.061 1.00 93.94 136 GLU A O 1
ATOM 1137 N N . ILE A 1 137 ? 17.908 -15.206 -21.326 1.00 92.50 137 ILE A N 1
ATOM 1138 C CA . ILE A 1 137 ? 16.944 -15.940 -22.156 1.00 92.50 137 ILE A CA 1
ATOM 1139 C C . ILE A 1 137 ? 15.832 -16.515 -21.272 1.00 92.50 137 ILE A C 1
ATOM 1141 O O . ILE A 1 137 ? 14.654 -16.415 -21.606 1.00 92.50 137 ILE A O 1
ATOM 1145 N N . LEU A 1 138 ? 16.195 -17.092 -20.120 1.00 95.19 138 LEU A N 1
ATOM 1146 C CA . LEU A 1 138 ? 15.229 -17.661 -19.172 1.00 95.19 138 LEU A CA 1
ATOM 1147 C C . LEU A 1 138 ? 14.490 -16.582 -18.365 1.00 95.19 138 LEU A C 1
ATOM 1149 O O . LEU A 1 138 ? 13.308 -16.734 -18.062 1.00 95.19 138 LEU A O 1
ATOM 1153 N N . PHE A 1 139 ? 15.182 -15.492 -18.025 1.00 93.75 139 PHE A N 1
ATOM 1154 C CA . PHE A 1 139 ? 14.665 -14.375 -17.234 1.00 93.75 139 PHE A CA 1
ATOM 1155 C C . PHE A 1 139 ? 14.909 -13.058 -17.981 1.00 93.75 139 PHE A C 1
ATOM 1157 O O . PHE A 1 139 ? 15.849 -12.321 -17.644 1.00 93.75 139 PHE A O 1
ATOM 1164 N N . PRO A 1 140 ? 14.093 -12.773 -19.011 1.00 94.00 140 PRO A N 1
ATOM 1165 C CA . PRO A 1 140 ? 14.277 -11.609 -19.864 1.00 94.00 140 PRO A CA 1
ATOM 1166 C C . PRO A 1 140 ? 14.049 -10.308 -19.103 1.00 94.00 140 PRO A C 1
ATOM 1168 O O . PRO A 1 140 ? 13.285 -10.250 -18.135 1.00 94.00 140 PRO A O 1
ATOM 1171 N N . TYR A 1 141 ? 14.693 -9.250 -19.586 1.00 94.19 141 TYR A N 1
ATOM 1172 C CA . TYR A 1 141 ? 14.465 -7.895 -19.104 1.00 94.19 141 TYR A CA 1
ATOM 1173 C C . TYR A 1 141 ? 13.002 -7.472 -19.279 1.00 94.19 141 TYR A C 1
ATOM 1175 O O . TYR A 1 141 ? 12.263 -7.962 -20.143 1.00 94.19 141 TYR A O 1
ATOM 1183 N N . CYS A 1 142 ? 12.574 -6.539 -18.434 1.00 93.44 142 CYS A N 1
ATOM 1184 C CA . CYS A 1 142 ? 11.315 -5.847 -18.618 1.00 93.44 142 CYS A CA 1
ATOM 1185 C C . CYS A 1 142 ? 11.359 -5.088 -19.950 1.00 93.44 142 CYS A C 1
ATOM 1187 O O . CYS A 1 142 ? 12.359 -4.455 -20.286 1.00 93.44 142 CYS A O 1
ATOM 1189 N N . THR A 1 143 ? 10.268 -5.177 -20.704 1.00 94.19 143 THR A N 1
ATOM 1190 C CA . THR A 1 143 ? 10.057 -4.480 -21.978 1.00 94.19 143 THR A CA 1
ATOM 1191 C C . THR A 1 143 ? 9.218 -3.229 -21.743 1.00 94.19 143 THR A C 1
ATOM 1193 O O . THR A 1 143 ? 8.387 -3.229 -20.833 1.00 94.19 143 THR A O 1
ATOM 1196 N N . GLU A 1 144 ? 9.305 -2.231 -22.618 1.00 92.56 144 GLU A N 1
ATOM 1197 C CA . GLU A 1 144 ? 8.487 -1.008 -22.538 1.00 92.56 144 GLU A CA 1
ATOM 1198 C C . GLU A 1 144 ? 6.985 -1.282 -22.382 1.00 92.56 144 GLU A C 1
ATOM 1200 O O . GLU A 1 144 ? 6.341 -0.699 -21.516 1.00 92.56 144 GLU A O 1
ATOM 1205 N N . THR A 1 145 ? 6.430 -2.242 -23.130 1.00 92.94 145 THR A N 1
ATOM 1206 C CA . THR A 1 145 ? 5.010 -2.623 -23.026 1.00 92.94 145 THR A CA 1
ATOM 1207 C C . THR A 1 145 ? 4.634 -3.124 -21.628 1.00 92.94 145 THR A C 1
ATOM 1209 O O . THR A 1 145 ? 3.565 -2.809 -21.110 1.00 92.94 145 THR A O 1
ATOM 1212 N N . LYS A 1 146 ? 5.527 -3.892 -20.989 1.00 92.75 146 LYS A N 1
ATOM 1213 C CA . LYS A 1 146 ? 5.324 -4.405 -19.625 1.00 92.75 146 LYS A CA 1
ATOM 1214 C C . LYS A 1 146 ? 5.474 -3.284 -18.603 1.00 92.75 146 LYS A C 1
ATOM 1216 O O . LYS A 1 146 ? 4.674 -3.217 -17.678 1.00 92.75 146 LYS A O 1
ATOM 1221 N N . ALA A 1 147 ? 6.457 -2.404 -18.783 1.00 93.06 147 ALA A N 1
ATOM 1222 C CA . ALA A 1 147 ? 6.633 -1.227 -17.942 1.00 93.06 147 ALA A CA 1
ATOM 1223 C C . ALA A 1 147 ? 5.396 -0.316 -17.991 1.00 93.06 147 ALA A C 1
ATOM 1225 O O . ALA A 1 147 ? 4.876 0.046 -16.940 1.00 93.06 147 ALA A O 1
ATOM 1226 N N . GLN A 1 148 ? 4.851 -0.056 -19.184 1.00 91.69 148 GLN A N 1
ATOM 1227 C CA . GLN A 1 148 ? 3.626 0.726 -19.353 1.00 91.69 148 GLN A CA 1
ATOM 1228 C C . GLN A 1 148 ? 2.434 0.089 -18.638 1.00 91.69 148 GLN A C 1
ATOM 1230 O O . GLN A 1 148 ? 1.703 0.765 -17.919 1.00 91.69 148 GLN A O 1
ATOM 1235 N N . TYR A 1 149 ? 2.254 -1.223 -18.795 1.00 93.00 149 TYR A N 1
ATOM 1236 C CA . TYR A 1 149 ? 1.199 -1.949 -18.095 1.00 93.00 149 TYR A CA 1
ATOM 1237 C C . TYR A 1 149 ? 1.352 -1.852 -16.568 1.00 93.00 149 TYR A C 1
ATOM 1239 O O . TYR A 1 149 ? 0.375 -1.634 -15.855 1.00 93.00 149 TYR A O 1
ATOM 1247 N N . LEU A 1 150 ? 2.580 -1.972 -16.050 1.00 93.12 150 LEU A N 1
ATOM 1248 C CA . LEU A 1 150 ? 2.854 -1.834 -14.618 1.00 93.12 150 LEU A CA 1
ATOM 1249 C C . LEU A 1 150 ? 2.544 -0.425 -14.098 1.00 93.12 150 LEU A C 1
ATOM 1251 O O . LEU A 1 150 ? 2.012 -0.310 -12.995 1.00 93.12 150 LEU A O 1
ATOM 1255 N N . ILE A 1 151 ? 2.834 0.621 -14.873 1.00 92.44 151 ILE A N 1
ATOM 1256 C CA . ILE A 1 151 ? 2.454 1.999 -14.534 1.00 92.44 151 ILE A CA 1
ATOM 1257 C C . ILE A 1 151 ? 0.926 2.108 -14.489 1.00 92.44 151 ILE A C 1
ATOM 1259 O O . ILE A 1 151 ? 0.377 2.523 -13.475 1.00 92.44 151 ILE A O 1
ATOM 1263 N N . GLN A 1 152 ? 0.221 1.622 -15.514 1.00 91.56 152 GLN A N 1
ATOM 1264 C CA . GLN A 1 152 ? -1.244 1.696 -15.599 1.00 91.56 152 GLN A CA 1
ATOM 1265 C C . GLN A 1 152 ? -1.975 1.049 -14.415 1.00 91.56 152 GLN A C 1
ATOM 1267 O O . GLN A 1 152 ? -2.998 1.563 -13.972 1.00 91.56 152 GLN A O 1
ATOM 1272 N N . ILE A 1 153 ? -1.481 -0.080 -13.898 1.00 91.88 153 ILE A N 1
ATOM 1273 C CA . ILE A 1 153 ? -2.145 -0.777 -12.783 1.00 91.88 153 ILE A CA 1
ATOM 1274 C C . ILE A 1 153 ? -1.803 -0.200 -11.400 1.00 91.88 153 ILE A C 1
ATOM 1276 O O . ILE A 1 153 ? -2.476 -0.548 -10.428 1.00 91.88 153 ILE A O 1
ATOM 1280 N N . ASN A 1 154 ? -0.748 0.617 -11.284 1.00 90.00 154 ASN A N 1
ATOM 1281 C CA . ASN A 1 154 ? -0.264 1.142 -10.001 1.00 90.00 154 ASN A CA 1
ATOM 1282 C C . ASN A 1 154 ? -0.422 2.660 -9.856 1.00 90.00 154 ASN A C 1
ATOM 1284 O O . ASN A 1 154 ? -0.495 3.133 -8.724 1.00 90.00 154 ASN A O 1
ATOM 1288 N N . GLU A 1 155 ? -0.472 3.411 -10.956 1.00 89.50 155 GLU A N 1
ATOM 1289 C CA . GLU A 1 155 ? -0.582 4.866 -10.945 1.00 89.50 155 GLU A CA 1
ATOM 1290 C C . GLU A 1 155 ? -2.043 5.287 -10.714 1.00 89.50 155 GLU A C 1
ATOM 1292 O O . GLU A 1 155 ? -2.909 5.026 -11.554 1.00 89.50 155 GLU A O 1
ATOM 1297 N N . PRO A 1 156 ? -2.363 5.930 -9.577 1.00 85.50 156 PRO A N 1
ATOM 1298 C CA . PRO A 1 156 ? -3.723 6.372 -9.303 1.00 85.50 156 PRO A CA 1
ATOM 1299 C C . PRO A 1 156 ? -4.123 7.597 -10.132 1.00 85.50 156 PRO A C 1
ATOM 1301 O O . PRO A 1 156 ? -5.319 7.798 -10.350 1.00 85.50 156 PRO A O 1
ATOM 1304 N N . ASN A 1 157 ? -3.163 8.428 -10.563 1.00 85.56 157 ASN A N 1
ATOM 1305 C CA . ASN A 1 157 ? -3.443 9.615 -11.357 1.00 85.56 157 ASN A CA 1
ATOM 1306 C C . ASN A 1 157 ? -3.257 9.342 -12.854 1.00 85.56 157 ASN A C 1
ATOM 1308 O O . ASN A 1 157 ? -2.142 9.254 -13.360 1.00 85.56 157 ASN A O 1
ATOM 1312 N N . ILE A 1 158 ? -4.372 9.296 -13.581 1.00 84.31 158 ILE A N 1
ATOM 1313 C CA . ILE A 1 158 ? -4.404 8.960 -15.009 1.00 84.31 158 ILE A CA 1
ATOM 1314 C C . ILE A 1 158 ? -3.533 9.911 -15.847 1.00 84.31 158 ILE A C 1
ATOM 1316 O O . ILE A 1 158 ? -2.937 9.473 -16.826 1.00 84.31 158 ILE A O 1
ATOM 1320 N N . THR A 1 159 ? -3.385 11.179 -15.447 1.00 83.56 159 THR A N 1
ATOM 1321 C CA . THR A 1 159 ? -2.576 12.155 -16.201 1.00 83.56 159 THR A CA 1
ATOM 1322 C C . THR A 1 159 ? -1.086 11.823 -16.208 1.00 83.56 159 THR A C 1
ATOM 1324 O O . THR A 1 159 ? -0.366 12.281 -17.086 1.00 83.56 159 THR A O 1
ATOM 1327 N N . ASN A 1 160 ? -0.615 11.042 -15.234 1.00 82.06 160 ASN A N 1
ATOM 1328 C CA . ASN A 1 160 ? 0.793 10.677 -15.100 1.00 82.06 160 ASN A CA 1
ATOM 1329 C C . ASN A 1 160 ? 1.161 9.440 -15.936 1.00 82.06 160 ASN A C 1
ATOM 1331 O O . ASN A 1 160 ? 2.334 9.121 -16.065 1.00 82.06 160 ASN A O 1
ATOM 1335 N N . ILE A 1 161 ? 0.175 8.730 -16.497 1.00 79.81 161 ILE A N 1
ATOM 1336 C CA . ILE A 1 161 ? 0.387 7.472 -17.235 1.00 79.81 161 ILE A CA 1
ATOM 1337 C C . ILE A 1 161 ? 1.027 7.713 -18.613 1.00 79.81 161 ILE A C 1
ATOM 1339 O O . ILE A 1 161 ? 1.649 6.810 -19.179 1.00 79.81 161 ILE A O 1
ATOM 1343 N N . GLU A 1 162 ? 0.838 8.908 -19.172 1.00 71.81 162 GLU A N 1
ATOM 1344 C CA . GLU A 1 162 ? 1.302 9.281 -20.514 1.00 71.81 162 GLU A CA 1
ATOM 1345 C C . GLU A 1 162 ? 2.663 9.994 -20.520 1.00 71.81 162 GLU A C 1
ATOM 1347 O O . GLU A 1 162 ? 3.206 10.230 -21.600 1.00 71.81 162 GLU A O 1
ATOM 1352 N N . VAL A 1 163 ? 3.205 10.298 -19.334 1.00 62.12 163 VAL A N 1
ATOM 1353 C CA . VAL A 1 163 ? 4.523 10.925 -19.123 1.00 62.12 163 VAL A CA 1
ATOM 1354 C C . VAL A 1 163 ? 5.648 9.899 -19.306 1.00 62.12 163 VAL A C 1
ATOM 1356 O O . VAL A 1 163 ? 6.700 10.276 -19.862 1.00 62.12 163 VAL A O 1
#

InterPro domains:
  IPR011992 EF-hand domain pair [SSF47473] (19-158)
  IPR053945 Phosphoinositide phospholipase C beta 1-4-like, EF-hand domain [PF22631] (24-95)

Secondary structure (DSSP, 8-state):
-HHHHHHHHHT-HHHHS--HHHHHHHHHHHHHT---TTS-EEHHHHHHHH-SSHHHHHHHHHHHHTTT---STT-EE-TTT--HHHHHHHHHHHH--HHHHHHHHHH--SSTTS----HHHHHHHHHHTS-TTS-TTTSPPPPHHHHHHHHHHH-S-GGGTT-